Protein AF-A0A949IUV0-F1 (afdb_monomer_lite)

Sequence (88 aa):
MMWRYFKFAPDRHSAAIIYRIPANGKNISKQNDADVHRFEADGQWHVTGSLTLRMQAMEGYFSEESDEINEAEAIERMAQTVAEGKPA

pLDDT: mean 83.87, std 10.18, range [50.06, 94.75]

Foldseek 3Di:
DDKWKFWADPDPPDQTKIKIFDPPVDDLVPGFQQRIWIQWLVRDTDRDGSVVQVVCVVVVRDDPVPGTDDPVVSVVSSVVRNVVSDTD

Radius of gyration: 12.1 Å; chains: 1; bounding box: 32×23×30 Å

Secondary structure (DSSP, 8-state):
--EEEEEE-SSTTSPPEEEEEE-SS--GGGS-GGG-EEE-TTS-EEE--HHHHHHHHHTTS--TTTSEE-HHHHHHHHHHHHHH----

Structure (mmCIF, N/CA/C/O backbone):
data_AF-A0A949IUV0-F1
#
_entry.id   AF-A0A949IUV0-F1
#
loop_
_atom_site.group_PDB
_atom_site.id
_atom_site.type_symbol
_atom_site.label_atom_id
_atom_site.label_alt_id
_atom_site.label_comp_id
_atom_site.label_asym_id
_atom_site.label_entity_id
_atom_site.label_seq_id
_atom_site.pdbx_PDB_ins_code
_atom_site.Cartn_x
_atom_site.Cartn_y
_atom_site.Cartn_z
_atom_site.occupancy
_atom_site.B_iso_or_equiv
_atom_site.auth_seq_id
_atom_site.auth_comp_id
_atom_site.auth_asym_id
_atom_site.auth_atom_id
_atom_site.pdbx_PDB_model_num
ATOM 1 N N . MET A 1 1 ? -15.331 -1.864 -3.437 1.00 70.12 1 MET A N 1
ATOM 2 C CA . MET A 1 1 ? -14.606 -1.410 -2.230 1.00 70.12 1 MET A CA 1
ATOM 3 C C . MET A 1 1 ? -13.561 -0.420 -2.694 1.00 70.12 1 MET A C 1
ATOM 5 O O . MET A 1 1 ? -12.892 -0.718 -3.672 1.00 70.12 1 MET A O 1
ATOM 9 N N . MET A 1 2 ? -13.508 0.764 -2.090 1.00 89.12 2 MET A N 1
ATOM 10 C CA . MET A 1 2 ? -12.608 1.841 -2.509 1.00 89.12 2 MET A CA 1
ATOM 11 C C . MET A 1 2 ? -11.327 1.783 -1.669 1.00 89.12 2 MET A C 1
ATOM 13 O O . MET A 1 2 ? -11.399 1.472 -0.477 1.00 89.12 2 MET A O 1
ATOM 17 N N . TRP A 1 3 ? -10.176 2.032 -2.290 1.00 93.56 3 TRP A N 1
ATOM 18 C CA . TRP A 1 3 ? -8.856 1.954 -1.660 1.00 93.56 3 TRP A CA 1
ATOM 19 C C . TRP A 1 3 ? -8.238 3.346 -1.548 1.00 93.56 3 TRP A C 1
AT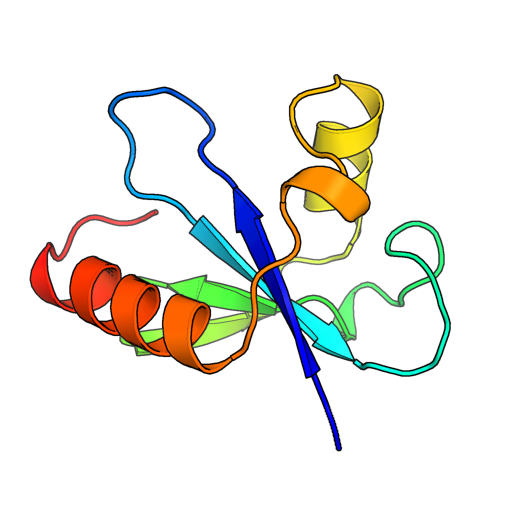OM 21 O O . TRP A 1 3 ? -8.459 4.197 -2.406 1.00 93.56 3 TRP A O 1
ATOM 31 N N . ARG A 1 4 ? -7.462 3.559 -0.487 1.00 94.00 4 ARG A N 1
ATOM 32 C CA . ARG A 1 4 ? -6.504 4.664 -0.374 1.00 94.00 4 ARG A CA 1
ATOM 33 C C . ARG A 1 4 ? -5.123 4.112 -0.672 1.00 94.00 4 ARG A C 1
ATOM 35 O O . ARG A 1 4 ? -4.827 2.989 -0.257 1.00 94.00 4 ARG A O 1
ATOM 42 N N . TYR A 1 5 ? -4.308 4.888 -1.371 1.00 94.12 5 TYR A N 1
ATOM 43 C CA . TYR A 1 5 ? -2.989 4.472 -1.824 1.00 94.12 5 TYR A CA 1
ATOM 44 C C . TYR A 1 5 ? -1.924 5.367 -1.215 1.00 94.12 5 TYR A C 1
ATOM 46 O O . TYR A 1 5 ? -2.127 6.570 -1.074 1.00 94.12 5 TYR A O 1
ATOM 54 N N . PHE A 1 6 ? -0.783 4.775 -0.889 1.00 92.19 6 PHE A N 1
ATOM 55 C CA . PHE A 1 6 ? 0.347 5.495 -0.329 1.00 92.19 6 PHE A CA 1
ATOM 56 C C . PHE A 1 6 ? 1.632 5.085 -1.022 1.00 92.19 6 PHE A C 1
ATOM 58 O O . PHE A 1 6 ? 1.823 3.906 -1.329 1.00 92.19 6 PHE A O 1
ATOM 65 N N . LYS A 1 7 ? 2.522 6.050 -1.229 1.00 90.19 7 LYS A N 1
ATOM 66 C CA . LYS A 1 7 ? 3.902 5.793 -1.640 1.00 90.19 7 LYS A CA 1
ATOM 67 C C . LYS A 1 7 ? 4.814 5.893 -0.432 1.00 90.19 7 LYS A C 1
ATOM 69 O O . LYS A 1 7 ? 4.705 6.819 0.350 1.00 90.19 7 LYS A O 1
ATOM 74 N N . PHE A 1 8 ? 5.750 4.975 -0.312 1.00 83.56 8 PHE A N 1
ATOM 75 C CA . PHE A 1 8 ? 6.780 5.035 0.709 1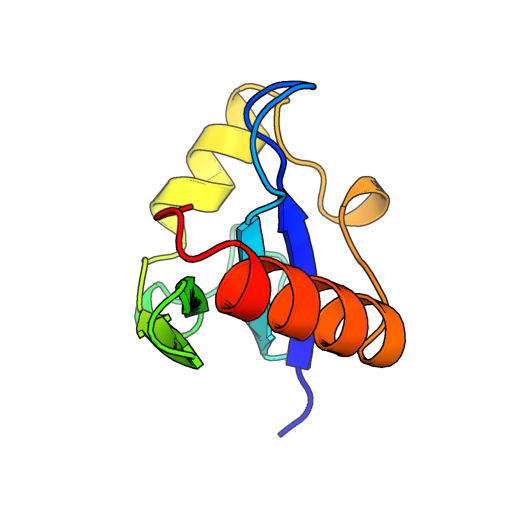.00 83.56 8 PHE A CA 1
ATOM 76 C C . PHE A 1 8 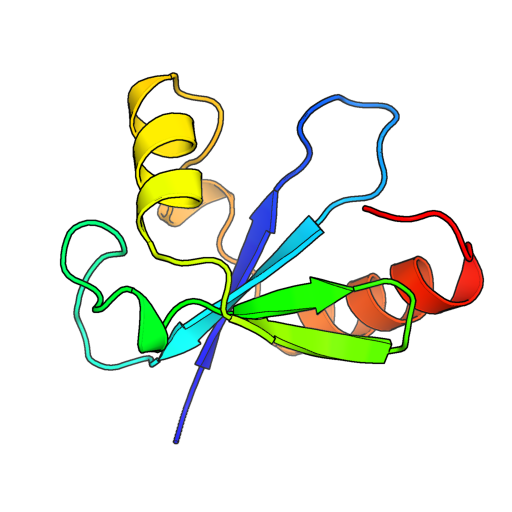? 8.127 4.780 0.053 1.00 83.56 8 PHE A C 1
ATOM 78 O O . PHE A 1 8 ? 8.308 3.765 -0.613 1.00 83.56 8 PHE A O 1
ATOM 85 N N . ALA A 1 9 ? 9.068 5.701 0.222 1.00 72.69 9 ALA A N 1
ATOM 86 C CA . ALA A 1 9 ? 10.429 5.546 -0.270 1.00 72.69 9 ALA A CA 1
ATOM 87 C C . ALA A 1 9 ? 11.370 5.511 0.944 1.00 72.69 9 ALA A C 1
ATOM 89 O O . ALA A 1 9 ? 11.580 6.563 1.552 1.00 72.69 9 ALA A O 1
ATOM 90 N N . PRO A 1 10 ? 11.920 4.340 1.325 1.00 66.00 10 PRO A N 1
ATOM 91 C CA . PRO A 1 10 ? 12.812 4.238 2.484 1.00 66.00 10 PRO A CA 1
ATOM 92 C C . PRO A 1 10 ? 14.092 5.073 2.318 1.00 66.00 10 PRO A C 1
ATOM 94 O O . PRO A 1 10 ? 14.689 5.509 3.300 1.00 66.00 10 PRO A O 1
ATOM 97 N N . ASP A 1 11 ? 14.493 5.355 1.078 1.00 66.50 11 ASP A N 1
ATOM 98 C CA . ASP A 1 11 ? 15.564 6.284 0.744 1.00 66.50 11 ASP A CA 1
ATOM 99 C C . ASP A 1 11 ? 15.332 6.916 -0.641 1.00 66.50 11 ASP A C 1
ATOM 101 O O . ASP A 1 11 ? 14.479 6.479 -1.413 1.00 66.50 11 ASP A O 1
ATOM 105 N N . ARG A 1 12 ? 16.091 7.974 -0.965 1.00 57.28 12 ARG A N 1
ATOM 106 C CA . ARG A 1 12 ? 15.942 8.740 -2.220 1.00 57.28 12 ARG A CA 1
ATOM 107 C C . ARG A 1 12 ? 16.299 7.956 -3.490 1.00 57.28 12 ARG A C 1
ATOM 109 O O . ARG A 1 12 ? 16.042 8.463 -4.580 1.00 57.28 12 ARG A O 1
ATOM 116 N N . HIS A 1 13 ? 16.935 6.795 -3.363 1.00 56.69 13 HIS A N 1
ATOM 117 C CA . HIS A 1 13 ? 17.421 5.985 -4.477 1.00 56.69 13 HIS A CA 1
ATOM 118 C C . HIS A 1 13 ? 16.661 4.662 -4.635 1.00 56.69 13 HIS A C 1
ATOM 120 O O . HIS A 1 13 ? 16.783 4.027 -5.684 1.00 56.69 13 HIS A O 1
ATOM 126 N N . SER A 1 14 ? 15.873 4.265 -3.637 1.00 65.44 14 SER A N 1
ATOM 127 C CA . SER A 1 14 ? 14.992 3.105 -3.707 1.00 65.44 14 SER A CA 1
ATOM 128 C C . SER A 1 14 ? 13.724 3.396 -4.500 1.00 65.44 14 SER A C 1
ATOM 130 O O . SER A 1 14 ? 13.182 4.505 -4.483 1.00 65.44 14 SER A O 1
ATOM 132 N N . ALA A 1 15 ? 13.235 2.363 -5.188 1.00 67.19 15 ALA A N 1
ATOM 133 C CA . ALA A 1 15 ? 11.919 2.400 -5.803 1.00 67.19 15 ALA A CA 1
ATOM 134 C C . ALA A 1 15 ? 10.869 2.668 -4.716 1.00 67.19 15 ALA A C 1
ATOM 136 O O . ALA A 1 15 ? 10.932 2.121 -3.614 1.00 67.19 15 ALA A O 1
ATOM 137 N N . ALA A 1 16 ? 9.908 3.540 -5.012 1.00 75.25 16 ALA A N 1
ATOM 138 C CA . ALA A 1 16 ? 8.842 3.819 -4.067 1.00 75.25 16 ALA A CA 1
ATOM 139 C C . ALA A 1 16 ? 7.931 2.593 -3.940 1.00 75.25 16 ALA A C 1
ATOM 141 O O . ALA A 1 16 ? 7.330 2.151 -4.918 1.00 75.25 16 ALA A O 1
ATOM 142 N N . ILE A 1 17 ? 7.798 2.088 -2.722 1.00 85.25 17 ILE A N 1
ATOM 143 C CA . ILE A 1 17 ? 6.895 1.003 -2.364 1.00 85.25 17 ILE A CA 1
ATOM 144 C C . ILE A 1 17 ? 5.470 1.546 -2.345 1.00 85.25 17 ILE A C 1
ATOM 146 O O . ILE A 1 17 ? 5.209 2.594 -1.746 1.00 85.25 17 ILE A O 1
ATOM 150 N N . ILE A 1 18 ? 4.540 0.831 -2.973 1.00 91.88 18 ILE A N 1
ATOM 151 C CA . ILE A 1 18 ? 3.129 1.214 -2.979 1.00 91.88 18 ILE A CA 1
ATOM 152 C C . ILE A 1 18 ? 2.366 0.372 -1.971 1.00 91.88 18 ILE A C 1
ATOM 154 O O . ILE A 1 18 ? 2.407 -0.857 -2.000 1.00 91.88 18 ILE A O 1
ATOM 158 N N . TYR A 1 19 ? 1.627 1.051 -1.104 1.00 92.19 19 TYR A N 1
ATOM 159 C CA . TYR A 1 19 ? 0.706 0.436 -0.165 1.00 92.19 19 TYR A CA 1
ATOM 160 C C . TYR A 1 19 ? -0.728 0.832 -0.493 1.00 92.19 19 TYR A C 1
ATOM 162 O O . TYR A 1 19 ? -0.980 1.925 -1.003 1.00 92.19 19 TYR A O 1
ATOM 170 N N . ARG A 1 20 ? -1.686 -0.032 -0.156 1.00 92.94 20 ARG A N 1
ATOM 171 C CA . ARG A 1 20 ? -3.109 0.318 -0.146 1.00 92.94 20 ARG A CA 1
ATOM 172 C C . ARG A 1 20 ? -3.803 -0.164 1.119 1.00 92.94 20 ARG A C 1
ATOM 174 O O . ARG A 1 20 ? -3.492 -1.239 1.635 1.00 92.94 20 ARG A O 1
ATOM 181 N N . ILE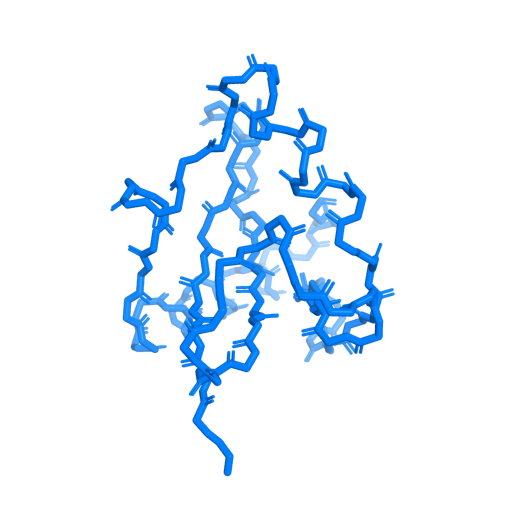 A 1 21 ? -4.774 0.622 1.573 1.00 92.56 21 ILE A N 1
ATOM 182 C CA . ILE A 1 21 ? -5.670 0.295 2.693 1.00 92.56 21 ILE A CA 1
ATOM 183 C C . ILE A 1 21 ? -7.119 0.606 2.296 1.00 92.56 21 ILE A C 1
ATOM 185 O O . ILE A 1 21 ? -7.347 1.457 1.428 1.00 92.56 21 ILE A O 1
ATOM 189 N N . PRO A 1 22 ? -8.128 -0.042 2.891 1.00 92.88 22 PRO A N 1
ATOM 190 C CA . PRO A 1 22 ? -9.512 0.244 2.552 1.00 92.88 22 PRO A CA 1
ATOM 191 C C . PRO A 1 22 ? -9.918 1.650 3.002 1.00 92.88 22 PRO A C 1
ATOM 193 O O . PRO A 1 22 ? -9.623 2.077 4.119 1.00 92.88 22 PRO A O 1
ATOM 196 N N . ALA A 1 23 ? -10.676 2.350 2.158 1.00 90.75 23 ALA A N 1
ATOM 197 C CA . ALA A 1 23 ? -11.253 3.661 2.451 1.00 90.75 23 ALA A CA 1
ATOM 198 C C . ALA A 1 23 ? -12.464 3.540 3.400 1.00 90.75 23 ALA A C 1
ATOM 200 O O . ALA A 1 23 ? -13.597 3.861 3.052 1.00 90.75 23 ALA A O 1
ATOM 201 N N . ASN A 1 24 ? -12.231 3.026 4.608 1.00 90.25 24 ASN A N 1
ATOM 202 C CA . ASN A 1 24 ? -13.247 2.776 5.637 1.00 90.25 24 ASN A CA 1
ATOM 203 C C . ASN A 1 24 ? -13.331 3.899 6.695 1.00 90.25 24 ASN A C 1
ATOM 205 O O . ASN A 1 24 ? -13.941 3.707 7.746 1.00 90.25 24 ASN A O 1
ATOM 209 N N . GLY A 1 25 ? -12.688 5.045 6.444 1.00 86.12 25 GLY A N 1
ATOM 210 C CA . GLY A 1 25 ? -12.628 6.188 7.363 1.00 86.12 25 GLY A CA 1
ATOM 211 C C . GLY A 1 25 ? -11.694 6.001 8.564 1.00 86.12 25 GLY A C 1
ATOM 212 O O . GLY A 1 25 ? -11.676 6.847 9.456 1.00 86.12 25 GLY A O 1
ATOM 213 N N . LYS A 1 26 ? -10.929 4.903 8.621 1.00 87.94 26 LYS A N 1
ATOM 214 C CA . LYS A 1 26 ? -9.922 4.675 9.660 1.00 87.94 26 LYS A CA 1
ATOM 215 C C . LYS A 1 26 ? -8.533 5.065 9.161 1.00 87.94 26 LYS A C 1
ATOM 217 O O . LYS A 1 26 ? -8.149 4.745 8.037 1.00 87.94 26 LYS A O 1
ATOM 222 N N . ASN A 1 27 ? -7.762 5.675 10.050 1.00 84.81 27 ASN A N 1
ATOM 223 C CA . ASN A 1 27 ? -6.337 5.913 9.840 1.00 84.81 27 ASN A CA 1
ATOM 224 C C . ASN A 1 27 ? -5.559 4.597 9.914 1.00 84.81 27 ASN A C 1
ATOM 226 O O . ASN A 1 27 ? -6.020 3.623 10.520 1.00 84.81 27 ASN A O 1
ATOM 230 N N . ILE A 1 28 ? -4.342 4.588 9.378 1.00 82.62 28 ILE A N 1
ATOM 231 C CA . ILE A 1 28 ? -3.468 3.409 9.326 1.00 82.62 28 ILE A CA 1
ATOM 232 C C . ILE A 1 28 ? -3.200 2.757 10.692 1.00 82.62 28 ILE A C 1
ATOM 234 O O . ILE A 1 28 ? -3.154 1.530 10.822 1.00 82.62 28 ILE A O 1
ATOM 238 N N . SER A 1 29 ? -3.130 3.570 11.751 1.00 79.31 29 SER A N 1
ATOM 239 C CA . SER A 1 29 ? -2.970 3.121 13.142 1.00 79.31 29 SER A CA 1
ATOM 240 C C . SER A 1 29 ? -4.169 2.335 13.685 1.00 79.31 29 SER A C 1
ATOM 242 O O . SER A 1 29 ? -4.065 1.693 14.728 1.00 79.31 29 SER A O 1
ATOM 244 N N . LYS A 1 30 ? -5.306 2.374 12.983 1.00 86.00 30 LYS A N 1
ATOM 245 C CA . LYS A 1 30 ? -6.570 1.718 13.343 1.00 86.00 30 LYS A CA 1
ATOM 246 C C . LYS A 1 30 ? -7.039 0.697 12.298 1.00 86.00 30 LYS A C 1
ATOM 248 O O . LYS A 1 30 ? -8.113 0.117 12.475 1.00 86.00 30 LYS A O 1
ATOM 253 N N . GLN A 1 31 ? -6.283 0.490 11.218 1.00 86.69 31 GLN A N 1
ATOM 254 C CA . GLN A 1 31 ? -6.565 -0.564 10.237 1.00 86.69 31 GLN A CA 1
ATOM 255 C C . GLN A 1 31 ? -6.257 -1.945 10.818 1.00 86.69 31 GLN A C 1
ATOM 257 O O . GLN A 1 31 ? -5.379 -2.068 11.674 1.00 86.69 31 GLN A O 1
ATOM 262 N N . ASN A 1 32 ? -6.955 -2.984 10.353 1.00 86.69 32 ASN A N 1
ATOM 263 C CA . ASN A 1 32 ? -6.538 -4.347 10.670 1.00 86.69 32 ASN A CA 1
ATOM 264 C C . ASN A 1 32 ? -5.295 -4.702 9.853 1.00 86.69 32 ASN A C 1
ATOM 266 O O . ASN A 1 32 ? -5.116 -4.219 8.737 1.00 86.69 32 ASN A O 1
ATOM 270 N N . ASP A 1 33 ? -4.462 -5.599 10.371 1.00 83.75 33 ASP A N 1
ATOM 271 C CA . ASP A 1 33 ? -3.255 -6.027 9.660 1.00 83.75 33 ASP A CA 1
ATOM 272 C C . ASP A 1 33 ? -3.568 -6.689 8.312 1.00 83.75 33 ASP A C 1
ATOM 274 O O . ASP A 1 33 ? -2.863 -6.462 7.333 1.00 83.75 33 ASP A O 1
ATOM 278 N N . ALA A 1 34 ? -4.677 -7.429 8.239 1.00 86.00 34 ALA A N 1
ATOM 279 C CA . ALA A 1 34 ? -5.151 -8.059 7.009 1.00 86.00 34 ALA A CA 1
ATOM 280 C C . ALA A 1 34 ? -5.615 -7.062 5.931 1.00 86.00 34 ALA A C 1
ATOM 282 O O . ALA A 1 34 ? -5.788 -7.456 4.783 1.00 86.00 34 ALA A O 1
ATOM 283 N N . ASP A 1 35 ? -5.812 -5.791 6.292 1.00 89.00 35 ASP A N 1
ATOM 284 C CA . ASP A 1 35 ? -6.346 -4.755 5.406 1.00 89.00 35 ASP A CA 1
ATOM 285 C C . ASP A 1 35 ? -5.241 -3.894 4.766 1.00 89.00 35 ASP A C 1
ATOM 287 O O . ASP A 1 35 ? -5.534 -3.021 3.947 1.00 89.00 35 ASP A O 1
ATOM 291 N N . VAL A 1 36 ? -3.971 -4.114 5.126 1.00 90.06 36 VAL A N 1
ATOM 292 C CA . VAL A 1 36 ? -2.827 -3.367 4.588 1.00 90.06 36 VAL A CA 1
ATOM 293 C C . VAL A 1 36 ? -2.078 -4.227 3.585 1.00 90.06 36 VAL A C 1
ATOM 295 O O . VAL A 1 36 ? -1.486 -5.254 3.926 1.00 90.06 36 VAL A O 1
ATOM 298 N N . HIS A 1 37 ? -2.100 -3.780 2.335 1.00 92.56 37 HIS A N 1
ATOM 299 C CA . HIS A 1 37 ? -1.492 -4.492 1.225 1.00 92.56 37 HIS A CA 1
ATOM 300 C C . HIS A 1 37 ? -0.308 -3.696 0.695 1.00 92.56 37 HIS A C 1
ATOM 302 O O . HIS A 1 37 ? -0.405 -2.481 0.529 1.00 92.56 37 HIS A O 1
ATOM 308 N N . ARG A 1 38 ? 0.775 -4.395 0.380 1.00 91.50 38 ARG A N 1
ATOM 309 C CA . ARG A 1 38 ? 1.947 -3.888 -0.326 1.00 91.50 38 ARG A CA 1
ATOM 310 C C . ARG A 1 38 ? 1.941 -4.430 -1.750 1.00 91.50 38 ARG A C 1
ATOM 312 O O . ARG A 1 38 ? 1.611 -5.595 -1.959 1.00 91.50 38 ARG A O 1
ATOM 319 N N . PHE A 1 39 ? 2.259 -3.582 -2.717 1.00 91.81 39 PHE A N 1
ATOM 320 C CA . PHE A 1 39 ? 2.470 -4.003 -4.093 1.00 91.81 39 PHE A CA 1
ATOM 321 C C . PHE A 1 39 ? 3.919 -4.442 -4.278 1.00 91.81 39 PHE A C 1
ATOM 323 O O . PHE A 1 39 ? 4.835 -3.737 -3.853 1.00 91.81 39 PHE A O 1
ATOM 330 N N . GLU A 1 40 ? 4.114 -5.595 -4.904 1.00 88.00 40 GLU A N 1
ATOM 331 C CA . GLU A 1 40 ? 5.431 -6.182 -5.135 1.00 88.00 40 GLU A CA 1
ATOM 332 C C . GLU A 1 40 ? 5.775 -6.216 -6.629 1.00 88.00 40 GLU A C 1
ATOM 334 O O . GLU A 1 40 ? 4.915 -6.104 -7.505 1.00 88.00 40 GLU A O 1
ATOM 339 N N . ALA A 1 41 ? 7.060 -6.405 -6.932 1.00 85.56 41 ALA A N 1
ATOM 340 C CA . ALA A 1 41 ? 7.568 -6.466 -8.305 1.00 85.56 41 ALA A CA 1
ATOM 341 C C . ALA A 1 41 ? 7.029 -7.660 -9.121 1.00 85.56 41 ALA A C 1
ATOM 343 O O . ALA A 1 41 ? 7.141 -7.667 -10.345 1.00 85.56 41 ALA A O 1
ATOM 344 N N . ASP A 1 42 ? 6.411 -8.649 -8.466 1.00 87.69 42 ASP A N 1
ATOM 345 C CA . ASP A 1 42 ? 5.686 -9.744 -9.123 1.00 87.69 42 ASP A CA 1
ATOM 346 C C . ASP A 1 42 ? 4.331 -9.306 -9.720 1.00 87.69 42 ASP A C 1
ATOM 348 O O . ASP A 1 42 ? 3.632 -10.110 -10.344 1.00 87.69 42 ASP A O 1
ATOM 352 N N . GLY A 1 43 ? 3.959 -8.033 -9.542 1.00 87.38 43 GLY A N 1
ATOM 353 C CA . GLY A 1 43 ? 2.708 -7.459 -10.017 1.00 87.38 43 GLY A CA 1
ATOM 354 C C . GLY A 1 43 ? 1.507 -7.775 -9.125 1.00 87.38 43 GLY A C 1
ATOM 355 O O . GLY A 1 43 ? 0.366 -7.560 -9.544 1.00 87.38 43 GLY A O 1
ATOM 356 N N . GLN A 1 44 ? 1.731 -8.307 -7.922 1.00 91.94 44 GLN A N 1
ATOM 357 C CA . GLN A 1 44 ? 0.683 -8.735 -7.005 1.00 91.94 44 GLN A CA 1
ATOM 358 C C . GLN A 1 44 ? 0.661 -7.910 -5.718 1.00 91.94 44 GLN A C 1
ATOM 360 O O . GLN A 1 44 ? 1.619 -7.250 -5.317 1.00 91.94 44 GLN A O 1
ATOM 365 N N . TRP A 1 45 ? -0.498 -7.955 -5.063 1.00 92.12 45 TRP A N 1
ATOM 366 C CA . TRP A 1 45 ? -0.715 -7.344 -3.761 1.00 92.12 45 TRP A CA 1
ATOM 367 C C . TRP A 1 45 ? -0.550 -8.385 -2.664 1.00 92.12 45 TRP A C 1
ATOM 369 O O . TRP A 1 45 ? -1.332 -9.334 -2.598 1.00 92.12 45 TRP A O 1
ATOM 379 N N . HIS A 1 46 ? 0.382 -8.145 -1.752 1.00 91.81 46 HIS A N 1
ATOM 380 C CA . HIS A 1 46 ? 0.655 -9.011 -0.612 1.00 91.81 46 HIS A CA 1
ATOM 381 C C . HIS A 1 46 ? 0.235 -8.340 0.689 1.00 91.81 46 HIS A C 1
ATOM 383 O O . HIS A 1 46 ? 0.419 -7.138 0.876 1.00 91.81 46 HIS A O 1
ATOM 389 N N . VAL A 1 47 ? -0.356 -9.110 1.601 1.00 91.25 47 VAL A N 1
ATOM 390 C CA . VAL A 1 47 ? -0.696 -8.611 2.938 1.00 91.25 47 VAL A CA 1
ATOM 391 C C . VAL A 1 47 ? 0.597 -8.454 3.726 1.00 91.25 47 VAL A C 1
ATOM 393 O O . VAL A 1 47 ? 1.311 -9.427 3.948 1.00 91.25 47 VAL A O 1
ATOM 396 N N . THR A 1 48 ? 0.891 -7.231 4.157 1.00 83.56 48 THR A N 1
ATOM 397 C CA . THR A 1 48 ? 2.130 -6.913 4.887 1.00 83.56 48 THR A CA 1
ATOM 398 C C . THR A 1 48 ? 1.896 -6.615 6.368 1.00 83.56 48 THR A C 1
ATOM 400 O O . THR A 1 48 ? 2.859 -6.547 7.130 1.00 83.56 48 THR A O 1
ATOM 403 N N . GLY A 1 49 ? 0.640 -6.432 6.786 1.00 78.38 49 GLY A N 1
ATOM 404 C CA . GLY A 1 49 ? 0.309 -5.980 8.133 1.00 78.38 49 GLY A CA 1
ATOM 405 C C . GLY A 1 49 ? 0.421 -4.463 8.304 1.00 78.38 49 GLY A C 1
ATOM 406 O O . GLY A 1 49 ? 1.182 -3.781 7.621 1.00 78.38 49 GLY A O 1
ATOM 407 N N . SER A 1 50 ? -0.339 -3.909 9.248 1.00 76.56 50 SER A N 1
ATOM 408 C CA . SER A 1 50 ? -0.323 -2.474 9.548 1.00 76.56 50 SER A CA 1
ATOM 409 C C . SER A 1 50 ? 0.874 -2.070 10.412 1.00 76.56 50 SER A C 1
ATOM 411 O O . SER A 1 50 ? 1.219 -0.890 10.461 1.00 76.56 50 SER A O 1
ATOM 413 N N . LEU A 1 51 ? 1.538 -3.037 11.059 1.00 77.38 51 LEU A N 1
ATOM 414 C CA . LEU A 1 51 ? 2.697 -2.800 11.920 1.00 77.38 51 LEU A CA 1
ATOM 415 C C . LEU A 1 51 ? 3.843 -2.098 11.181 1.00 77.38 51 LEU A C 1
ATOM 417 O O . LEU A 1 51 ? 4.386 -1.137 11.717 1.00 77.38 51 LEU A O 1
ATOM 421 N N . THR A 1 52 ? 4.162 -2.512 9.950 1.00 77.94 52 THR A N 1
ATOM 422 C CA . THR A 1 52 ? 5.252 -1.919 9.159 1.00 77.94 52 THR A CA 1
ATOM 423 C C . THR A 1 52 ? 5.029 -0.425 8.949 1.00 77.94 52 THR A C 1
ATOM 425 O O . THR A 1 52 ? 5.867 0.382 9.339 1.00 77.94 52 THR A O 1
ATOM 428 N N . LEU A 1 53 ? 3.867 -0.029 8.422 1.00 78.94 53 LEU A N 1
ATOM 429 C CA . LEU A 1 53 ? 3.568 1.385 8.179 1.00 78.94 53 LEU A CA 1
ATOM 430 C C . LEU A 1 53 ? 3.405 2.185 9.475 1.00 78.94 53 LEU A C 1
ATOM 432 O O . LEU A 1 53 ? 3.778 3.352 9.517 1.00 78.94 53 LEU A O 1
ATOM 436 N N . ARG A 1 54 ? 2.904 1.571 10.555 1.00 81.88 54 ARG A N 1
ATOM 437 C CA . ARG A 1 54 ? 2.841 2.219 11.875 1.00 81.88 54 ARG A CA 1
ATOM 438 C C . ARG A 1 54 ? 4.229 2.505 12.438 1.00 81.88 54 ARG A C 1
ATOM 440 O O . ARG A 1 54 ? 4.438 3.596 12.955 1.00 81.88 54 ARG A O 1
ATOM 447 N N . MET A 1 55 ? 5.162 1.560 12.336 1.00 82.12 55 MET A N 1
ATOM 448 C CA . MET A 1 55 ? 6.546 1.767 12.770 1.00 82.12 55 MET A CA 1
ATOM 449 C C . MET A 1 55 ? 7.211 2.873 11.950 1.00 82.12 55 MET A C 1
ATOM 451 O O . MET A 1 55 ? 7.757 3.801 12.534 1.00 82.12 55 MET A O 1
ATOM 455 N N . GLN A 1 56 ? 7.057 2.850 10.622 1.00 81.94 56 GLN A N 1
ATOM 456 C CA . GLN A 1 56 ? 7.571 3.913 9.751 1.00 81.94 56 GLN A CA 1
ATOM 457 C C . GLN A 1 56 ? 6.950 5.281 10.074 1.00 81.94 56 GLN A C 1
ATOM 459 O O . GLN A 1 56 ? 7.644 6.296 10.057 1.00 81.94 56 GLN A O 1
ATOM 464 N N . ALA A 1 57 ? 5.662 5.320 10.433 1.00 82.69 57 ALA A N 1
ATOM 465 C CA . ALA A 1 57 ? 5.000 6.547 10.868 1.00 82.69 57 ALA A CA 1
ATOM 466 C C . ALA A 1 57 ? 5.556 7.069 12.199 1.00 82.69 57 ALA A C 1
ATOM 468 O O . ALA A 1 57 ? 5.762 8.269 12.361 1.00 82.69 57 ALA A O 1
ATOM 469 N N . MET A 1 58 ? 5.819 6.171 13.153 1.00 82.44 58 MET A N 1
ATOM 470 C CA . MET A 1 58 ? 6.417 6.524 14.443 1.00 82.44 58 MET A CA 1
ATOM 471 C C . MET A 1 58 ? 7.857 7.025 14.299 1.00 82.44 58 MET A C 1
ATOM 473 O O . MET A 1 58 ? 8.258 7.924 15.033 1.00 82.44 58 MET A O 1
ATOM 477 N N . GLU A 1 59 ? 8.619 6.468 13.359 1.00 83.19 59 GLU A N 1
ATOM 478 C CA . GLU A 1 59 ? 9.991 6.890 13.051 1.00 83.19 59 GLU A CA 1
ATOM 479 C C . GLU A 1 59 ? 10.052 8.148 12.166 1.00 83.19 59 GLU A C 1
ATOM 481 O O . GLU A 1 59 ? 11.125 8.711 11.961 1.00 83.19 59 GLU A O 1
ATOM 486 N N . GLY A 1 60 ? 8.902 8.634 11.682 1.00 80.00 60 GLY A N 1
ATOM 487 C CA . GLY A 1 60 ? 8.797 9.845 10.865 1.00 80.00 60 GLY A CA 1
ATOM 488 C C . GLY A 1 60 ? 9.154 9.651 9.388 1.00 80.00 60 GLY A C 1
ATOM 489 O O . GLY A 1 60 ? 9.276 10.636 8.664 1.00 80.00 60 GLY A O 1
ATOM 490 N N . TYR A 1 61 ? 9.302 8.407 8.931 1.00 81.62 61 TYR A N 1
ATOM 491 C CA . T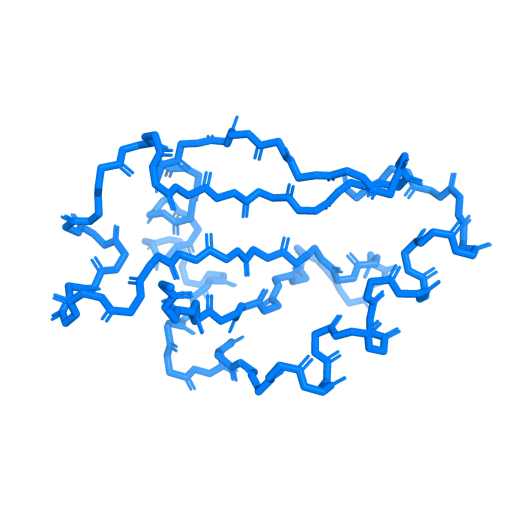YR A 1 61 ? 9.542 8.073 7.524 1.00 81.62 61 TYR A CA 1
ATOM 492 C C . TYR A 1 61 ? 8.252 7.963 6.702 1.00 81.62 61 TYR A C 1
ATOM 494 O O . TYR A 1 61 ? 8.318 7.934 5.477 1.00 81.62 61 TYR A O 1
ATOM 502 N N . PHE A 1 62 ? 7.092 7.895 7.362 1.00 85.00 62 PHE A N 1
ATOM 503 C CA . PHE A 1 62 ? 5.780 7.833 6.723 1.00 85.00 62 PHE A CA 1
ATOM 504 C C . PHE A 1 62 ? 4.804 8.846 7.336 1.00 85.00 62 PHE A C 1
ATOM 506 O O . PHE A 1 62 ? 4.703 8.978 8.556 1.00 85.00 62 PHE A O 1
ATOM 513 N N . SER A 1 63 ? 4.029 9.518 6.493 1.00 87.25 63 SER A N 1
ATOM 514 C CA . SER A 1 63 ? 2.967 10.449 6.862 1.00 87.25 63 SER A CA 1
ATOM 515 C C . SER A 1 63 ? 1.742 10.210 5.990 1.00 87.25 63 SER A C 1
ATOM 517 O O . SER A 1 63 ? 1.779 10.415 4.782 1.00 87.25 63 SER A O 1
ATOM 519 N N . GLU A 1 64 ? 0.619 9.848 6.615 1.00 86.25 64 GLU A N 1
ATOM 520 C CA . GLU A 1 64 ? -0.633 9.550 5.905 1.00 86.25 64 GLU A CA 1
ATOM 521 C C . GLU A 1 64 ? -1.096 10.711 5.007 1.00 86.25 64 GLU A C 1
ATOM 523 O O . GLU A 1 64 ? -1.701 10.461 3.977 1.00 86.25 64 GLU A O 1
ATOM 528 N N . GLU A 1 65 ? -0.796 11.963 5.363 1.00 86.19 65 GLU A N 1
ATOM 529 C CA . GLU A 1 65 ? -1.175 13.142 4.569 1.00 86.19 65 GLU A CA 1
ATOM 530 C C . GLU A 1 65 ? -0.189 13.449 3.436 1.00 86.19 65 GLU A C 1
ATOM 532 O O . GLU A 1 65 ? -0.582 13.969 2.395 1.00 86.19 65 GLU A O 1
ATOM 537 N N . SER A 1 66 ? 1.103 13.181 3.641 1.00 87.19 66 SER A N 1
ATOM 538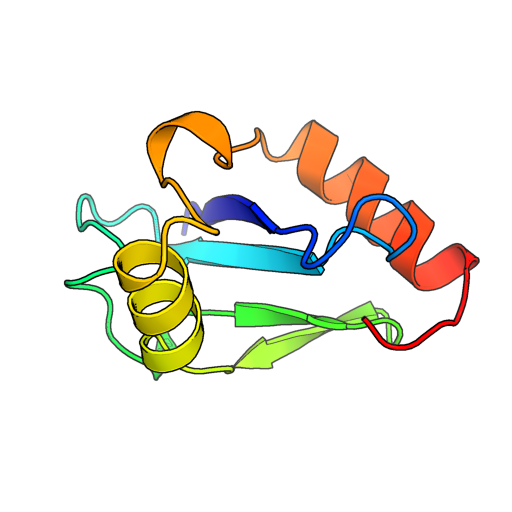 C CA . SER A 1 66 ? 2.153 13.529 2.667 1.00 87.19 66 SER A CA 1
ATOM 539 C C . SER A 1 66 ? 2.412 12.415 1.656 1.00 87.19 66 SER A C 1
ATOM 541 O O . SER A 1 66 ? 2.809 12.687 0.523 1.00 87.19 66 SER A O 1
ATOM 543 N N . ASP A 1 67 ? 2.178 11.174 2.071 1.00 89.81 67 ASP A N 1
ATOM 544 C CA . ASP A 1 67 ? 2.442 9.975 1.287 1.00 89.81 67 ASP A CA 1
ATOM 545 C C . ASP A 1 67 ? 1.195 9.440 0.580 1.00 89.81 67 ASP A C 1
ATOM 547 O O . ASP A 1 67 ? 1.320 8.560 -0.274 1.00 89.81 67 ASP A O 1
ATOM 551 N N . GLU A 1 68 ? 0.001 9.959 0.896 1.00 93.00 68 GLU A N 1
ATOM 552 C CA . GLU A 1 68 ? -1.221 9.613 0.169 1.00 93.00 68 GLU A CA 1
ATOM 553 C C . GLU A 1 68 ? -1.147 10.104 -1.277 1.00 93.00 68 GLU A C 1
ATOM 555 O O . GLU A 1 68 ? -0.837 11.259 -1.573 1.00 93.00 68 GLU A O 1
ATOM 560 N N . ILE A 1 69 ? -1.453 9.191 -2.191 1.00 94.31 69 ILE A N 1
ATOM 561 C CA . ILE A 1 69 ? -1.496 9.437 -3.626 1.00 94.31 69 ILE A CA 1
ATOM 562 C C . ILE A 1 69 ? -2.842 8.988 -4.180 1.00 94.31 69 ILE A C 1
ATOM 564 O O . ILE A 1 69 ? -3.513 8.108 -3.637 1.00 94.31 69 ILE A O 1
ATOM 568 N N . ASN A 1 70 ? -3.245 9.591 -5.294 1.00 94.75 70 ASN A N 1
ATOM 569 C CA . ASN A 1 70 ? -4.439 9.141 -5.997 1.00 94.75 70 ASN A CA 1
ATOM 570 C C . ASN A 1 70 ? -4.181 7.809 -6.727 1.00 94.75 70 ASN A C 1
ATOM 572 O O . ASN A 1 70 ? -3.040 7.409 -6.966 1.00 94.75 70 ASN A O 1
ATOM 576 N N . GLU A 1 71 ? -5.261 7.128 -7.109 1.00 93.75 71 GLU A N 1
ATOM 577 C CA . GLU A 1 71 ? -5.183 5.822 -7.772 1.00 93.75 71 GLU A CA 1
ATOM 578 C C . GLU A 1 71 ? -4.420 5.867 -9.105 1.00 93.75 71 GLU A C 1
ATOM 580 O O . GLU A 1 71 ? -3.694 4.929 -9.419 1.00 93.75 71 GLU A O 1
ATOM 585 N N . ALA A 1 72 ? -4.526 6.958 -9.871 1.00 94.25 72 ALA A N 1
ATOM 586 C CA . ALA A 1 72 ? -3.821 7.082 -11.145 1.00 94.25 72 ALA A CA 1
ATOM 587 C C . ALA A 1 72 ? -2.294 7.142 -10.953 1.00 94.25 72 ALA A C 1
ATOM 589 O O . ALA A 1 72 ? -1.570 6.421 -11.637 1.00 94.25 72 ALA A O 1
ATOM 590 N N . GLU A 1 73 ? -1.807 7.921 -9.979 1.00 93.56 73 GLU A N 1
ATOM 591 C CA . GLU A 1 73 ? -0.381 7.948 -9.618 1.00 93.56 73 GLU A CA 1
ATOM 592 C C . GLU A 1 73 ? 0.078 6.587 -9.073 1.00 93.56 73 GLU A C 1
ATOM 594 O O . GLU A 1 73 ? 1.176 6.129 -9.391 1.00 93.56 73 GLU A O 1
ATOM 599 N N . ALA A 1 74 ? -0.761 5.907 -8.284 1.00 93.38 74 ALA A N 1
ATOM 600 C CA . ALA A 1 74 ? -0.444 4.570 -7.791 1.00 93.38 74 ALA A CA 1
ATOM 601 C C . ALA A 1 74 ? -0.273 3.576 -8.948 1.00 93.38 74 ALA A C 1
ATOM 603 O O . ALA A 1 74 ? 0.699 2.827 -8.961 1.00 93.38 74 ALA A O 1
ATOM 604 N N . ILE A 1 75 ? -1.167 3.597 -9.943 1.00 92.06 75 ILE A N 1
ATOM 605 C CA . ILE A 1 75 ? -1.083 2.745 -11.139 1.00 92.06 75 ILE A CA 1
ATOM 606 C C . ILE A 1 75 ? 0.200 3.008 -11.925 1.00 92.06 75 ILE A C 1
ATOM 608 O O . ILE A 1 75 ? 0.881 2.058 -12.310 1.00 92.06 75 ILE A O 1
ATOM 612 N N . GLU A 1 76 ? 0.553 4.275 -12.132 1.00 91.00 76 GLU A N 1
ATOM 613 C CA . GLU A 1 76 ? 1.785 4.640 -12.831 1.00 91.00 76 GLU A CA 1
ATOM 614 C C . GLU A 1 76 ? 3.022 4.092 -12.107 1.00 91.00 76 GLU A C 1
ATOM 616 O O . GLU A 1 76 ? 3.881 3.459 -12.723 1.00 91.00 76 GLU A O 1
ATOM 621 N N . ARG A 1 77 ? 3.087 4.262 -10.783 1.00 88.75 77 ARG A N 1
ATOM 622 C CA . ARG A 1 77 ? 4.203 3.758 -9.973 1.00 88.75 77 ARG A CA 1
ATOM 623 C C . ARG A 1 77 ? 4.255 2.235 -9.929 1.00 88.75 77 ARG A C 1
ATOM 625 O O . ARG A 1 77 ? 5.334 1.677 -10.057 1.00 88.75 77 ARG A O 1
ATOM 632 N N . MET A 1 78 ? 3.113 1.557 -9.817 1.00 90.19 78 MET A N 1
ATOM 633 C CA . MET A 1 78 ? 3.051 0.092 -9.892 1.00 90.19 78 MET A CA 1
ATOM 634 C C . MET A 1 78 ? 3.612 -0.426 -11.221 1.00 90.19 78 MET A C 1
ATOM 636 O O . MET A 1 78 ? 4.362 -1.402 -11.238 1.00 90.19 78 MET A O 1
ATOM 640 N N . ALA A 1 79 ? 3.299 0.245 -12.334 1.00 88.50 79 ALA A N 1
ATOM 641 C CA . ALA A 1 79 ? 3.860 -0.104 -13.635 1.00 88.50 79 ALA A CA 1
ATOM 642 C C . ALA A 1 79 ? 5.387 0.081 -13.668 1.00 88.50 79 ALA A C 1
ATOM 644 O O . ALA A 1 79 ? 6.088 -0.768 -14.219 1.00 88.50 79 ALA A O 1
ATOM 645 N N . GLN A 1 80 ? 5.906 1.142 -13.039 1.00 84.94 80 GLN A N 1
ATOM 646 C CA . GLN A 1 80 ? 7.349 1.356 -12.878 1.00 84.94 80 GLN A CA 1
ATOM 647 C C . GLN A 1 80 ? 7.990 0.246 -12.028 1.00 84.94 80 GLN A C 1
ATOM 649 O O . GLN A 1 80 ? 8.958 -0.360 -12.477 1.00 84.94 80 GLN A O 1
ATOM 654 N N . THR A 1 81 ? 7.407 -0.105 -10.875 1.00 83.94 81 THR A N 1
ATOM 655 C CA . THR A 1 81 ? 7.898 -1.183 -9.996 1.00 83.94 81 THR A CA 1
ATOM 656 C C . THR A 1 81 ? 8.045 -2.512 -10.743 1.00 83.94 81 THR A C 1
ATOM 658 O O . THR A 1 81 ? 9.077 -3.173 -10.636 1.00 83.94 81 THR A O 1
ATOM 661 N N . VAL A 1 82 ? 7.040 -2.895 -11.541 1.00 85.75 82 VAL A N 1
ATOM 662 C CA . VAL A 1 82 ? 7.092 -4.127 -12.348 1.00 85.75 82 VAL A CA 1
ATOM 663 C C . VAL A 1 82 ? 8.144 -4.024 -13.454 1.00 85.75 82 VAL A C 1
ATOM 665 O O . VAL A 1 82 ? 8.883 -4.978 -13.689 1.00 85.75 82 VAL A O 1
ATOM 668 N N . ALA A 1 83 ? 8.238 -2.875 -14.130 1.00 83.38 83 ALA A N 1
ATOM 669 C CA . ALA A 1 83 ? 9.193 -2.668 -15.218 1.00 83.38 83 ALA A CA 1
ATOM 670 C C . ALA A 1 83 ? 10.656 -2.691 -14.743 1.00 83.38 83 ALA A C 1
ATOM 672 O O . ALA A 1 83 ? 11.530 -3.165 -15.468 1.00 83.38 83 ALA A O 1
ATOM 673 N N . GLU A 1 84 ? 10.930 -2.197 -13.535 1.00 78.00 84 GLU A N 1
ATOM 674 C CA . GLU A 1 84 ? 12.277 -2.174 -12.964 1.00 78.00 84 GLU A CA 1
ATOM 675 C C . GLU A 1 84 ? 12.731 -3.547 -12.449 1.00 78.00 84 GLU A C 1
ATOM 677 O O . GLU A 1 84 ? 13.936 -3.770 -12.318 1.00 78.00 84 GLU A O 1
ATOM 682 N N . GLY A 1 85 ? 11.801 -4.474 -12.177 1.00 66.19 85 GLY A N 1
ATOM 683 C CA . GLY A 1 85 ? 12.096 -5.859 -11.786 1.00 66.19 85 GLY A CA 1
ATOM 684 C C . GLY A 1 85 ? 12.919 -6.001 -10.500 1.00 66.19 85 GLY A C 1
ATOM 685 O O . GLY A 1 85 ? 13.457 -7.074 -10.222 1.00 66.19 85 GLY A O 1
ATOM 686 N N . LYS A 1 86 ? 13.057 -4.923 -9.723 1.00 56.09 86 LYS A N 1
ATOM 687 C CA . LYS A 1 86 ? 13.764 -4.915 -8.445 1.00 56.09 86 LYS A CA 1
ATOM 688 C C . LYS A 1 86 ? 12.741 -5.112 -7.328 1.00 56.09 86 LYS A C 1
ATOM 690 O O . LYS A 1 86 ? 11.717 -4.432 -7.350 1.00 56.09 86 LYS A O 1
ATOM 695 N N . PRO A 1 87 ? 12.984 -6.016 -6.363 1.00 50.06 87 PRO A N 1
ATOM 696 C CA . PRO A 1 87 ? 12.145 -6.087 -5.176 1.00 50.06 87 PRO A CA 1
ATOM 697 C C . PRO A 1 87 ? 12.170 -4.726 -4.470 1.00 50.06 87 PRO A C 1
ATOM 699 O O . PRO A 1 87 ? 13.237 -4.126 -4.326 1.00 50.06 87 PRO A O 1
ATOM 702 N N . ALA A 1 88 ? 10.979 -4.250 -4.109 1.00 51.25 88 ALA A N 1
ATOM 703 C CA . ALA A 1 88 ? 10.770 -3.063 -3.289 1.00 51.25 88 ALA A CA 1
ATOM 704 C C . ALA A 1 88 ? 11.392 -3.215 -1.889 1.00 51.25 88 ALA A C 1
ATOM 706 O O . ALA A 1 88 ? 11.441 -4.358 -1.367 1.00 51.25 88 ALA A O 1
#